Protein AF-A0A6B3E0G4-F1 (afdb_monomer_lite)

Foldseek 3Di:
DDDDDLVRLLVVLVVVVVVVDDLVVSCVVNVHDSVSSVVSPVPPDDPPPPPPPPCPPPPPPPPPPPPDPVVVVVLVVQCVVVVPPDSVVSVVVVVVVVVVVVVVVVVVVVVVVVVVVVVVD

Radius of gyration: 27.74 Å; chains: 1; bounding box: 49×31×80 Å

pLDDT: mean 80.04, std 15.03, range [44.59, 95.5]

Structure (mmCIF, N/CA/C/O backbone):
data_AF-A0A6B3E0G4-F1
#
_entry.id   AF-A0A6B3E0G4-F1
#
loop_
_atom_site.group_PDB
_atom_site.id
_atom_site.type_symbol
_atom_site.label_atom_id
_atom_site.label_alt_id
_atom_site.label_comp_id
_atom_site.label_asym_id
_atom_site.label_entity_id
_atom_site.label_seq_id
_atom_site.pdbx_PDB_ins_code
_atom_site.Cartn_x
_atom_site.Cartn_y
_atom_site.Cartn_z
_atom_site.occupancy
_atom_site.B_iso_or_equiv
_atom_site.auth_seq_id
_atom_site.auth_comp_id
_atom_site.auth_asym_id
_atom_site.auth_atom_id
_atom_site.pdbx_PDB_model_num
ATOM 1 N N . MET A 1 1 ? 15.839 -15.175 25.721 1.00 44.59 1 MET A N 1
ATOM 2 C CA . MET A 1 1 ? 14.643 -14.307 25.670 1.00 44.59 1 MET A CA 1
ATOM 3 C C . MET A 1 1 ? 15.110 -12.872 25.820 1.00 44.59 1 MET A C 1
ATOM 5 O O . MET A 1 1 ? 15.614 -12.523 26.880 1.00 44.59 1 MET A O 1
ATOM 9 N N . THR A 1 2 ? 15.065 -12.082 24.751 1.00 54.06 2 THR A N 1
ATOM 10 C CA . THR A 1 2 ? 15.502 -10.680 24.783 1.00 54.06 2 THR A CA 1
ATOM 11 C C . THR A 1 2 ? 14.497 -9.883 25.608 1.00 54.06 2 THR A C 1
ATOM 13 O O . THR A 1 2 ? 13.320 -9.842 25.261 1.00 54.06 2 THR A O 1
ATOM 16 N N . ALA A 1 3 ? 14.931 -9.305 26.728 1.00 73.75 3 ALA A N 1
ATOM 17 C CA . ALA A 1 3 ? 14.059 -8.495 27.569 1.00 73.75 3 ALA A CA 1
ATOM 18 C C . ALA A 1 3 ? 13.567 -7.276 26.772 1.00 73.75 3 ALA A C 1
ATOM 20 O O . ALA A 1 3 ? 14.371 -6.521 26.225 1.00 73.75 3 ALA A O 1
ATOM 21 N N . MET A 1 4 ? 12.247 -7.095 26.687 1.00 81.31 4 MET A N 1
ATOM 22 C CA . MET A 1 4 ? 11.653 -5.952 25.998 1.00 81.31 4 MET A CA 1
ATOM 23 C C . MET A 1 4 ? 12.097 -4.641 26.663 1.00 81.31 4 MET A C 1
ATOM 25 O O . MET A 1 4 ? 12.043 -4.508 27.889 1.00 81.31 4 MET A O 1
ATOM 29 N N . SER A 1 5 ? 12.515 -3.662 25.855 1.00 88.00 5 SER A N 1
ATOM 30 C CA . SER A 1 5 ? 12.878 -2.331 26.351 1.00 88.00 5 SER A CA 1
ATOM 31 C C . SER A 1 5 ? 11.709 -1.693 27.113 1.00 88.00 5 SER A C 1
ATOM 33 O O . SER A 1 5 ? 10.549 -1.820 26.716 1.00 88.00 5 SER A O 1
ATOM 35 N N . ARG A 1 6 ? 12.009 -0.958 28.193 1.00 85.44 6 ARG A N 1
ATOM 36 C CA . ARG A 1 6 ? 11.007 -0.221 28.990 1.00 85.44 6 ARG A CA 1
ATOM 37 C C . ARG A 1 6 ? 10.196 0.749 28.125 1.00 85.44 6 ARG A C 1
ATOM 39 O O . ARG A 1 6 ? 8.995 0.872 28.333 1.00 85.44 6 ARG A O 1
ATOM 46 N N . ALA A 1 7 ? 10.833 1.396 27.146 1.00 83.69 7 ALA A N 1
ATOM 47 C CA . ALA A 1 7 ? 10.160 2.307 26.219 1.00 83.69 7 ALA A CA 1
ATOM 48 C C . ALA A 1 7 ? 9.108 1.574 25.370 1.00 83.69 7 ALA A C 1
ATOM 50 O O . ALA A 1 7 ? 7.958 1.997 25.306 1.00 83.69 7 ALA A O 1
ATOM 51 N N . THR A 1 8 ? 9.475 0.423 24.802 1.00 88.12 8 THR A N 1
ATOM 52 C CA . THR A 1 8 ? 8.559 -0.430 24.034 1.00 88.12 8 THR A CA 1
ATOM 53 C C . THR A 1 8 ? 7.412 -0.945 24.902 1.00 88.12 8 THR A C 1
ATOM 55 O O . THR A 1 8 ? 6.262 -0.912 24.473 1.00 88.12 8 THR A O 1
ATOM 58 N N . ARG A 1 9 ? 7.691 -1.345 26.154 1.00 91.69 9 ARG A N 1
ATOM 59 C CA . ARG A 1 9 ? 6.647 -1.807 27.081 1.00 91.69 9 ARG A CA 1
ATOM 60 C C . ARG A 1 9 ? 5.581 -0.753 27.335 1.00 91.69 9 ARG A C 1
ATOM 62 O O . ARG A 1 9 ? 4.402 -1.076 27.303 1.00 91.69 9 ARG A O 1
ATOM 69 N N . ARG A 1 10 ? 5.986 0.497 27.550 1.00 89.69 10 ARG A N 1
ATOM 70 C CA . ARG A 1 10 ? 5.062 1.609 27.813 1.00 89.69 10 ARG A CA 1
ATOM 71 C C . ARG A 1 10 ? 4.124 1.883 26.646 1.00 89.69 10 ARG A C 1
ATOM 73 O O . ARG A 1 10 ? 2.933 2.047 26.873 1.00 89.69 10 ARG A O 1
ATOM 80 N N . ILE A 1 11 ? 4.648 1.872 25.418 1.00 88.88 11 ILE A N 1
ATOM 81 C CA . ILE A 1 11 ? 3.841 2.058 24.202 1.00 88.88 11 ILE A CA 1
ATOM 82 C C . ILE A 1 11 ? 2.765 0.970 24.113 1.00 88.88 11 ILE A C 1
ATOM 84 O O . ILE A 1 11 ? 1.596 1.267 23.887 1.00 88.88 11 ILE A O 1
ATOM 88 N N . ILE A 1 12 ? 3.145 -0.287 24.357 1.00 91.25 12 ILE A N 1
ATOM 89 C CA . ILE A 1 12 ? 2.206 -1.412 24.311 1.00 91.25 12 ILE A CA 1
ATOM 90 C C . ILE A 1 12 ? 1.173 -1.314 25.443 1.00 91.25 12 ILE A C 1
ATOM 92 O O . ILE A 1 12 ? -0.015 -1.495 25.196 1.00 91.25 12 ILE A O 1
ATOM 96 N N . VAL A 1 13 ? 1.594 -0.975 26.666 1.00 93.12 13 VAL A N 1
ATOM 97 C CA . VAL A 1 13 ? 0.691 -0.777 27.814 1.00 93.12 13 VAL A CA 1
ATOM 98 C C . VAL A 1 13 ? -0.343 0.322 27.533 1.00 93.12 13 VAL A C 1
ATOM 100 O O . VAL A 1 13 ? -1.527 0.110 27.798 1.00 93.12 13 VAL A O 1
ATOM 103 N N . ALA A 1 14 ? 0.072 1.461 26.968 1.00 89.69 14 ALA A N 1
ATOM 104 C CA . ALA A 1 14 ? -0.837 2.547 26.595 1.00 89.69 14 ALA A CA 1
ATOM 105 C C . ALA A 1 14 ? -1.864 2.084 25.549 1.00 89.69 14 ALA A C 1
ATOM 107 O O . ALA A 1 14 ? -3.066 2.218 25.765 1.00 89.69 14 ALA A O 1
ATOM 108 N N . HIS A 1 15 ? -1.404 1.424 24.482 1.00 90.81 15 HIS A N 1
ATOM 109 C CA . HIS A 1 15 ? -2.275 0.927 23.417 1.00 90.81 15 HIS A CA 1
ATOM 110 C C . HIS A 1 15 ? -3.292 -0.125 23.899 1.00 90.81 15 HIS A C 1
ATOM 112 O O . HIS A 1 15 ? -4.458 -0.103 23.511 1.00 90.81 15 HIS A O 1
ATOM 118 N N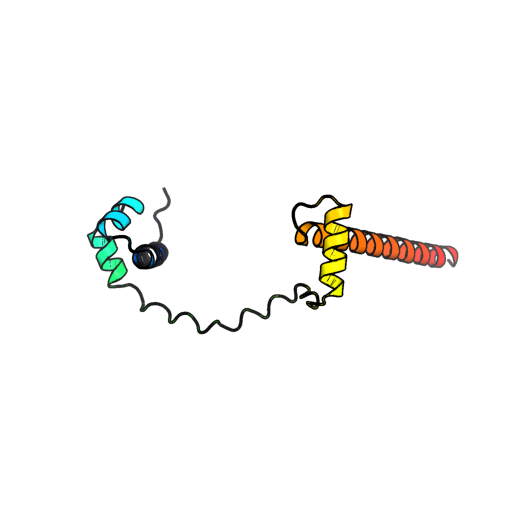 . LEU A 1 16 ? -2.886 -1.056 24.768 1.00 92.81 16 LEU A N 1
ATOM 119 C CA . LEU A 1 16 ? -3.810 -2.050 25.330 1.00 92.81 16 LEU A CA 1
ATOM 120 C C . LEU A 1 16 ? -4.837 -1.408 26.275 1.00 92.81 16 LEU A C 1
ATOM 122 O O . LEU A 1 16 ? -5.989 -1.840 26.317 1.00 92.81 16 LEU A O 1
ATOM 126 N N . THR A 1 17 ? -4.445 -0.344 26.978 1.00 91.81 17 THR A N 1
ATOM 127 C CA . THR A 1 17 ? -5.356 0.434 27.829 1.00 91.81 17 THR A CA 1
ATOM 128 C C . THR A 1 17 ? -6.398 1.180 26.992 1.00 91.81 17 THR A C 1
ATOM 130 O O . THR A 1 17 ? -7.578 1.146 27.329 1.00 91.81 17 THR A O 1
ATOM 133 N N . GLU A 1 18 ? -6.007 1.780 25.861 1.00 88.06 18 GLU A N 1
ATOM 134 C CA . GLU A 1 18 ? -6.937 2.407 24.900 1.00 88.06 18 GLU A CA 1
ATOM 135 C C . GLU A 1 18 ? -7.963 1.410 24.339 1.00 88.06 18 GLU A C 1
ATOM 137 O O . GLU A 1 18 ? -9.105 1.769 24.065 1.00 88.06 18 GLU A O 1
ATOM 142 N N . ARG A 1 19 ? -7.581 0.133 24.225 1.00 89.19 19 ARG A N 1
ATOM 143 C CA . ARG A 1 19 ? -8.467 -0.970 23.820 1.00 89.19 19 ARG A CA 1
ATOM 144 C C . ARG A 1 19 ? -9.388 -1.473 24.939 1.00 89.19 19 ARG A C 1
ATOM 146 O O . ARG A 1 19 ? -10.122 -2.435 24.723 1.00 89.19 19 ARG A O 1
ATOM 153 N N . GLY A 1 20 ? -9.352 -0.850 26.116 1.00 93.69 20 GLY A N 1
ATOM 154 C CA . GLY A 1 20 ? -10.210 -1.176 27.254 1.00 93.69 20 GLY A CA 1
ATOM 155 C C . GLY A 1 20 ? -9.731 -2.351 28.109 1.00 93.69 20 GLY A C 1
ATOM 156 O O . GLY A 1 20 ? -10.493 -2.814 28.955 1.00 93.69 20 GLY A O 1
ATOM 157 N N . MET A 1 21 ? -8.498 -2.840 27.925 1.00 94.69 21 MET A N 1
ATOM 158 C CA . MET A 1 21 ? -7.955 -3.891 28.793 1.00 94.69 21 MET A CA 1
ATOM 159 C C . MET A 1 21 ? -7.634 -3.357 30.190 1.00 94.69 21 MET A C 1
ATOM 161 O O . MET A 1 21 ? -7.118 -2.250 30.363 1.00 94.69 21 MET A O 1
ATOM 165 N N . SER A 1 22 ? -7.883 -4.183 31.204 1.00 94.69 22 SER A N 1
ATOM 166 C CA . SER A 1 22 ? -7.532 -3.867 32.584 1.00 94.69 22 SER A CA 1
ATOM 167 C C . SER A 1 22 ? -6.027 -4.063 32.848 1.00 94.69 22 SER A C 1
ATOM 169 O O . SER A 1 22 ? -5.376 -4.908 32.228 1.00 94.69 22 SER A O 1
ATOM 171 N N . PRO A 1 23 ? -5.441 -3.373 33.846 1.00 92.25 23 PRO A N 1
ATOM 172 C CA . PRO A 1 23 ? -4.028 -3.548 34.198 1.00 92.25 23 PRO A CA 1
ATOM 173 C C . PRO A 1 23 ? -3.628 -4.978 34.594 1.00 92.25 23 PRO A C 1
ATOM 175 O O . PRO A 1 23 ? -2.450 -5.321 34.526 1.00 92.25 23 PRO A O 1
ATOM 178 N N . ALA A 1 24 ? -4.580 -5.798 35.054 1.00 94.06 24 ALA A N 1
ATOM 179 C CA . ALA A 1 24 ? -4.330 -7.197 35.398 1.00 94.06 24 ALA A CA 1
ATOM 180 C C . ALA A 1 24 ? -4.196 -8.073 34.143 1.00 94.06 24 ALA A C 1
ATOM 182 O O . ALA A 1 24 ? -3.298 -8.908 34.077 1.00 94.06 24 ALA A O 1
ATOM 183 N N . GLU A 1 25 ? -5.037 -7.838 33.136 1.00 94.44 25 GLU A N 1
ATOM 184 C CA . GLU A 1 25 ? -4.968 -8.530 31.843 1.00 94.44 25 GLU A CA 1
ATOM 185 C C . GLU A 1 25 ? -3.698 -8.142 31.086 1.00 94.44 25 GLU A C 1
ATOM 187 O O . GLU A 1 25 ? -2.983 -9.010 30.600 1.00 94.44 25 GLU A O 1
ATOM 192 N N . ILE A 1 26 ? -3.345 -6.853 31.087 1.00 95.50 26 ILE A N 1
ATOM 193 C CA . ILE A 1 26 ? -2.105 -6.358 30.471 1.00 95.50 26 ILE A CA 1
ATOM 194 C C . ILE A 1 26 ? -0.868 -6.988 31.130 1.00 95.50 26 ILE A C 1
ATOM 196 O O . ILE A 1 26 ? 0.093 -7.347 30.452 1.00 95.50 26 ILE A O 1
ATOM 200 N N . ALA A 1 27 ? -0.877 -7.133 32.457 1.00 95.25 27 ALA A N 1
ATOM 201 C CA . ALA A 1 27 ? 0.207 -7.778 33.194 1.00 95.25 27 ALA A CA 1
ATOM 202 C C . ALA A 1 27 ? 0.373 -9.253 32.794 1.00 95.25 27 ALA A C 1
ATOM 204 O O . ALA A 1 27 ? 1.500 -9.699 32.568 1.00 95.25 27 ALA A O 1
ATOM 205 N N . ALA A 1 28 ? -0.742 -9.981 32.671 1.00 94.44 28 ALA A N 1
ATOM 206 C CA . ALA A 1 28 ? -0.748 -11.371 32.228 1.00 94.44 28 ALA A CA 1
ATOM 207 C C . ALA A 1 28 ? -0.246 -11.512 30.781 1.00 94.44 28 ALA A C 1
ATOM 209 O O . ALA A 1 28 ? 0.621 -12.342 30.524 1.00 94.44 28 ALA A O 1
ATOM 210 N N . GLU A 1 29 ? -0.719 -10.654 29.875 1.00 92.88 29 GLU A N 1
ATOM 211 C CA . GLU A 1 29 ? -0.336 -10.641 28.457 1.00 92.88 29 GLU A CA 1
ATOM 212 C C . GLU A 1 29 ? 1.164 -10.371 28.263 1.00 92.88 29 GLU A C 1
ATOM 214 O O . GLU A 1 29 ? 1.841 -11.031 27.479 1.00 92.88 29 GLU A O 1
ATOM 219 N N . LEU A 1 30 ? 1.712 -9.405 29.004 1.00 93.00 30 LEU A N 1
ATOM 220 C CA . LEU A 1 30 ? 3.108 -8.985 28.859 1.00 93.00 30 LEU A CA 1
ATOM 221 C C . LEU A 1 30 ? 4.083 -9.767 29.750 1.00 93.00 30 LEU A C 1
ATOM 223 O O . LEU A 1 30 ? 5.290 -9.525 29.684 1.00 93.00 30 LEU A O 1
ATOM 227 N N . GLY A 1 31 ? 3.585 -10.665 30.604 1.00 94.00 31 GLY A N 1
ATOM 228 C CA . GLY A 1 31 ? 4.402 -11.410 31.563 1.00 94.00 31 GLY A CA 1
ATOM 229 C C . GLY A 1 31 ? 5.118 -10.513 32.582 1.00 94.00 31 GLY A C 1
ATOM 230 O O . GLY A 1 31 ? 6.246 -10.805 32.981 1.00 94.00 31 GLY A O 1
ATOM 231 N N . VAL A 1 32 ? 4.498 -9.398 32.985 1.00 93.19 32 VAL A N 1
ATOM 232 C CA . VAL A 1 32 ? 5.058 -8.441 33.958 1.00 93.19 32 VAL A CA 1
ATOM 233 C C . VAL A 1 32 ? 4.151 -8.277 35.171 1.00 93.19 32 VAL A C 1
ATOM 235 O O . VAL A 1 32 ? 2.990 -8.666 35.166 1.00 93.19 32 VAL A O 1
ATOM 238 N N . SER A 1 33 ? 4.668 -7.674 36.243 1.00 94.56 33 SER A N 1
ATOM 239 C CA . SER A 1 33 ? 3.851 -7.409 37.430 1.00 94.56 33 SER A CA 1
ATOM 240 C C . SER A 1 33 ? 2.838 -6.282 37.190 1.00 94.56 33 SER A C 1
ATOM 242 O O . SER A 1 33 ? 3.110 -5.319 36.467 1.00 94.56 33 SER A O 1
ATOM 244 N N . ARG A 1 34 ? 1.697 -6.336 37.885 1.00 93.81 34 ARG A N 1
ATOM 245 C CA . ARG A 1 34 ? 0.697 -5.253 37.884 1.00 93.81 34 ARG A CA 1
ATOM 246 C C . ARG A 1 34 ? 1.283 -3.908 38.335 1.00 93.81 34 ARG A C 1
ATOM 248 O O . ARG A 1 34 ? 0.871 -2.864 37.837 1.00 93.81 34 ARG A O 1
ATOM 255 N N . ASP A 1 35 ? 2.254 -3.925 39.249 1.00 93.50 35 ASP A N 1
ATOM 256 C CA . ASP A 1 35 ? 2.946 -2.711 39.699 1.00 93.50 35 ASP A CA 1
ATOM 257 C C . ASP A 1 35 ? 3.784 -2.089 38.572 1.00 93.50 35 ASP A C 1
ATOM 259 O O . ASP A 1 35 ? 3.796 -0.873 38.396 1.00 93.50 35 ASP A O 1
ATOM 263 N N . THR A 1 36 ? 4.411 -2.923 37.735 1.00 92.56 36 THR A N 1
ATOM 264 C CA . THR A 1 36 ? 5.126 -2.472 36.533 1.00 92.56 36 THR A CA 1
ATOM 265 C C . THR A 1 36 ? 4.182 -1.785 35.553 1.00 92.56 36 THR A C 1
ATOM 267 O O . THR A 1 36 ? 4.504 -0.698 35.086 1.00 92.56 36 THR A O 1
ATOM 270 N N . VAL A 1 37 ? 3.002 -2.362 35.302 1.00 93.38 37 VAL A N 1
ATOM 271 C CA . VAL A 1 37 ? 1.974 -1.744 34.446 1.00 93.38 37 VAL A CA 1
ATOM 272 C C . VAL A 1 37 ? 1.525 -0.398 35.022 1.00 93.38 37 VAL A C 1
ATOM 274 O O . VAL A 1 37 ? 1.472 0.591 34.300 1.00 93.38 37 VAL A O 1
ATOM 277 N N . ARG A 1 38 ? 1.276 -0.317 36.337 1.00 92.00 38 ARG A N 1
ATOM 278 C CA . ARG A 1 38 ? 0.873 0.935 37.001 1.00 92.00 38 ARG A CA 1
ATOM 279 C C . ARG A 1 38 ? 1.938 2.028 36.881 1.00 92.00 38 ARG A C 1
ATOM 281 O O . ARG A 1 38 ? 1.598 3.173 36.584 1.00 92.00 38 ARG A O 1
ATOM 288 N N . ARG A 1 39 ? 3.212 1.686 3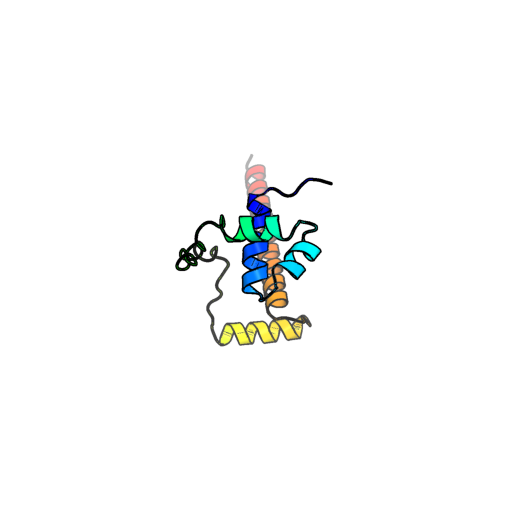7.099 1.00 90.44 39 ARG A N 1
ATOM 289 C CA . ARG A 1 39 ? 4.336 2.617 36.907 1.00 90.44 39 ARG A CA 1
ATOM 290 C C . ARG A 1 39 ? 4.467 3.041 35.452 1.00 90.44 39 ARG A C 1
ATOM 292 O O . ARG A 1 39 ? 4.672 4.215 35.194 1.00 90.44 39 ARG A O 1
ATOM 299 N N . ASP A 1 40 ? 4.315 2.118 34.508 1.00 90.94 40 ASP A N 1
ATOM 300 C CA . ASP A 1 40 ? 4.413 2.423 33.080 1.00 90.94 40 ASP A CA 1
ATOM 301 C C . ASP A 1 40 ? 3.248 3.291 32.575 1.00 90.94 40 ASP A C 1
ATOM 303 O O . ASP A 1 40 ? 3.471 4.089 31.673 1.00 90.94 40 ASP A O 1
ATOM 307 N N . LEU A 1 41 ? 2.062 3.210 33.192 1.00 88.81 41 LEU A N 1
ATOM 308 C CA . LEU A 1 41 ? 0.939 4.130 32.954 1.00 88.81 41 LEU A CA 1
ATOM 309 C C . LEU A 1 41 ? 1.144 5.511 33.590 1.00 88.81 41 LEU A C 1
ATOM 311 O O . LEU A 1 41 ? 0.737 6.514 33.019 1.00 88.81 41 LEU A O 1
ATOM 315 N N . THR A 1 42 ? 1.757 5.567 34.775 1.00 85.81 42 THR A N 1
ATOM 316 C CA . THR A 1 42 ? 2.003 6.831 35.499 1.00 85.81 42 THR A CA 1
ATOM 317 C C . THR A 1 42 ? 3.163 7.611 34.883 1.00 85.81 42 THR A C 1
ATOM 319 O O . THR A 1 42 ? 3.097 8.826 34.743 1.00 85.81 42 THR A O 1
ATOM 322 N N . ASP A 1 43 ? 4.216 6.897 34.488 1.00 78.75 43 ASP A N 1
ATOM 323 C CA . ASP A 1 43 ? 5.390 7.437 33.805 1.00 78.75 43 ASP A CA 1
ATOM 324 C C . ASP A 1 43 ? 5.217 7.449 32.277 1.00 78.75 43 ASP A C 1
ATOM 326 O O . ASP A 1 43 ? 6.202 7.646 31.545 1.00 78.75 43 ASP A O 1
ATOM 330 N N . ALA A 1 44 ? 4.019 7.131 31.775 1.00 63.88 44 ALA A N 1
ATOM 331 C CA . ALA A 1 44 ? 3.741 7.282 30.363 1.00 63.88 44 ALA A CA 1
ATOM 332 C C . ALA A 1 44 ? 3.965 8.765 30.039 1.00 63.88 44 ALA A C 1
ATOM 334 O O . ALA A 1 44 ? 3.388 9.622 30.715 1.00 63.88 44 ALA A O 1
ATOM 335 N N . PRO A 1 45 ? 4.821 9.104 29.055 1.00 59.09 45 PRO A N 1
ATOM 336 C CA . PRO A 1 45 ? 4.805 10.462 28.534 1.00 59.09 45 PRO A CA 1
ATOM 337 C C . PRO A 1 45 ? 3.348 10.794 28.168 1.00 59.09 45 PRO A C 1
ATOM 339 O O . PRO A 1 45 ? 2.625 9.871 27.767 1.00 59.09 45 PRO A O 1
ATOM 342 N N . PRO A 1 46 ? 2.897 12.055 28.349 1.00 55.47 46 PRO A N 1
ATOM 343 C CA . PRO A 1 46 ? 1.540 12.446 27.978 1.00 55.47 46 PRO A CA 1
ATOM 344 C C . PRO A 1 46 ? 1.248 11.873 26.594 1.00 55.47 46 PRO A C 1
ATOM 346 O O . PRO A 1 46 ? 2.181 11.876 25.777 1.00 55.47 46 PRO A O 1
ATOM 349 N N . PRO A 1 47 ? 0.033 11.327 26.356 1.00 53.56 47 PRO A N 1
ATOM 350 C CA . PRO A 1 47 ? -0.310 10.777 25.054 1.00 53.56 47 PRO A CA 1
ATOM 351 C C . PRO A 1 47 ? 0.164 11.808 24.054 1.00 53.56 47 PRO A C 1
ATOM 353 O O . PRO A 1 47 ? -0.198 12.983 24.185 1.00 53.56 47 PRO A O 1
ATOM 356 N N . ALA A 1 48 ? 1.096 11.404 23.182 1.00 50.06 48 ALA A N 1
ATOM 357 C CA . ALA A 1 48 ? 1.539 12.282 22.123 1.00 50.06 48 ALA A CA 1
ATOM 358 C C . ALA A 1 48 ? 0.234 12.758 21.509 1.00 50.06 48 ALA A C 1
ATOM 360 O O . ALA A 1 48 ? -0.558 11.911 21.083 1.00 50.06 48 ALA A O 1
ATOM 361 N N . VAL A 1 49 ? -0.041 14.068 21.625 1.00 47.06 49 VAL A N 1
ATOM 362 C CA . VAL A 1 49 ? -1.187 14.705 20.973 1.00 47.06 49 VAL A CA 1
ATOM 363 C C . VAL A 1 49 ? -1.224 14.028 19.620 1.00 47.06 49 VAL A C 1
ATOM 365 O O . VAL A 1 49 ? -0.143 14.019 19.014 1.00 47.06 49 VAL A O 1
ATOM 368 N N . PRO A 1 50 ? -2.318 13.331 19.232 1.00 49.84 50 PRO A N 1
ATOM 369 C CA . PRO A 1 50 ? -2.345 12.634 17.956 1.00 49.84 50 PRO A CA 1
ATOM 370 C C . PRO A 1 50 ? -1.822 13.666 16.994 1.00 49.84 50 PRO A C 1
ATOM 372 O O . PRO A 1 50 ? -2.417 14.746 16.948 1.00 49.84 50 PRO A O 1
ATOM 375 N N . ALA A 1 51 ? -0.617 13.425 16.456 1.00 48.28 51 ALA A N 1
ATOM 376 C CA . ALA A 1 51 ? 0.086 14.451 15.713 1.00 48.28 51 ALA A CA 1
ATOM 377 C C . ALA A 1 51 ? -0.960 14.898 14.716 1.00 48.28 51 ALA A C 1
ATOM 379 O O . ALA A 1 51 ? -1.478 14.038 13.999 1.00 48.28 51 ALA A O 1
ATOM 380 N N . GLU A 1 52 ? -1.411 16.150 14.836 1.00 48.19 52 GLU A N 1
ATOM 381 C CA . GLU A 1 52 ? -2.369 16.736 13.914 1.00 48.19 52 GLU A CA 1
ATOM 382 C C . GLU A 1 52 ? -1.806 16.356 12.562 1.00 48.19 52 GLU A C 1
ATOM 384 O O . GLU A 1 52 ? -0.657 16.744 12.348 1.00 48.19 52 GLU A O 1
ATOM 389 N N . PRO A 1 53 ? -2.466 15.430 11.827 1.00 52.47 53 PRO A N 1
ATOM 390 C CA . PRO A 1 53 ? -1.799 14.443 10.989 1.00 52.47 53 PRO A CA 1
ATOM 391 C C . PRO A 1 53 ? -0.703 15.167 10.260 1.00 52.47 53 PRO A C 1
ATOM 393 O O . PRO A 1 53 ? -1.022 15.995 9.407 1.00 52.47 53 PRO A O 1
ATOM 396 N N . GLU A 1 54 ? 0.545 14.960 10.712 1.00 52.53 54 GLU A N 1
ATOM 397 C CA . GLU A 1 54 ? 1.696 15.608 10.099 1.00 52.53 54 GLU A CA 1
ATOM 398 C C . GLU A 1 54 ? 1.483 15.305 8.627 1.00 52.53 54 GLU A C 1
ATOM 400 O O . GLU A 1 54 ? 1.325 14.111 8.335 1.00 52.53 54 GLU A O 1
ATOM 405 N N . PRO A 1 55 ? 1.242 16.330 7.778 1.00 53.56 55 PRO A N 1
ATOM 406 C CA . PRO A 1 55 ? 0.585 16.147 6.495 1.00 53.56 55 PRO A CA 1
ATOM 407 C C . PRO A 1 55 ? 1.279 14.977 5.851 1.00 53.56 55 PRO A C 1
ATOM 409 O O . PRO A 1 55 ? 2.491 15.067 5.640 1.00 53.56 55 PRO A O 1
ATOM 412 N N . ALA A 1 56 ? 0.537 13.861 5.726 1.00 55.94 56 ALA A N 1
ATOM 413 C CA . ALA A 1 56 ? 1.122 12.559 5.440 1.00 55.94 56 ALA A CA 1
ATOM 414 C C . ALA A 1 56 ? 2.178 12.794 4.369 1.00 55.94 56 ALA A C 1
ATOM 416 O O . ALA A 1 56 ? 1.811 13.469 3.397 1.00 55.94 56 ALA A O 1
ATOM 417 N N . PRO A 1 57 ? 3.449 12.367 4.563 1.00 53.88 57 PRO A N 1
ATOM 418 C CA . PRO A 1 57 ? 4.529 12.676 3.627 1.00 53.88 57 PRO A CA 1
ATOM 419 C C . PRO A 1 57 ? 3.940 12.487 2.242 1.00 53.88 57 PRO A C 1
ATOM 421 O O . PRO A 1 57 ? 3.409 11.390 2.027 1.00 53.88 57 PRO A O 1
ATOM 424 N N . PRO A 1 58 ? 3.850 13.569 1.431 1.00 56.50 58 PRO A N 1
ATOM 425 C CA . PRO A 1 58 ? 2.828 13.738 0.400 1.00 56.50 58 PRO A CA 1
ATOM 426 C C . PRO A 1 58 ? 2.708 12.413 -0.288 1.00 56.50 58 PRO A C 1
ATOM 428 O O . PRO A 1 58 ? 3.739 12.015 -0.840 1.00 56.50 58 PRO A O 1
ATOM 431 N N . VAL A 1 59 ? 1.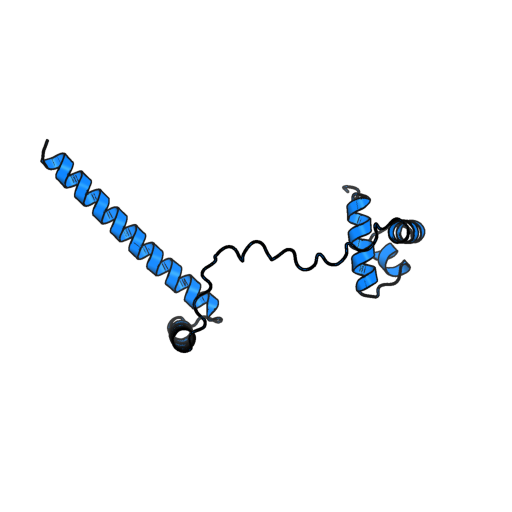556 11.730 -0.081 1.00 55.56 59 VAL A N 1
ATOM 432 C CA . VAL A 1 59 ? 1.303 10.320 -0.438 1.00 55.56 59 VAL A CA 1
ATOM 433 C C . VAL A 1 59 ? 2.269 10.014 -1.537 1.00 55.56 59 VAL A C 1
ATOM 435 O O . VAL A 1 59 ? 2.078 10.619 -2.597 1.00 55.56 59 VAL A O 1
ATOM 438 N N . ALA A 1 60 ? 3.374 9.301 -1.224 1.00 50.41 60 ALA A N 1
ATOM 439 C CA . ALA A 1 60 ? 4.499 9.193 -2.154 1.00 50.41 60 ALA A CA 1
ATOM 440 C C . ALA A 1 60 ? 3.861 9.024 -3.509 1.00 50.41 60 ALA A C 1
ATOM 442 O O . ALA A 1 60 ? 3.011 8.138 -3.592 1.00 50.41 60 ALA A O 1
ATOM 443 N N . ALA A 1 61 ? 4.118 9.941 -4.449 1.00 52.94 61 ALA A N 1
ATOM 444 C CA . ALA A 1 61 ? 3.257 10.178 -5.608 1.00 52.94 61 ALA A CA 1
ATOM 445 C C . ALA A 1 61 ? 3.173 8.970 -6.568 1.00 52.94 61 ALA A C 1
ATOM 447 O O . ALA A 1 61 ? 3.159 9.117 -7.778 1.00 52.94 61 ALA A O 1
ATOM 448 N N . GLY A 1 62 ? 3.211 7.731 -6.078 1.00 48.56 62 GLY A N 1
ATOM 449 C CA . GLY A 1 62 ? 2.105 6.794 -6.186 1.00 48.56 62 GLY A CA 1
ATOM 450 C C . GLY A 1 62 ? 0.945 7.414 -6.917 1.00 48.56 62 GLY A C 1
ATOM 451 O O . GLY A 1 62 ? 0.140 8.119 -6.324 1.00 48.56 62 GLY A O 1
ATOM 452 N N . LEU A 1 63 ? 0.993 7.180 -8.225 1.00 51.59 63 LEU A N 1
ATOM 453 C CA . LEU A 1 63 ? -0.027 7.395 -9.231 1.00 51.59 63 LEU A CA 1
ATOM 454 C C . LEU A 1 63 ? -1.416 7.395 -8.590 1.00 51.59 63 LEU A C 1
ATOM 456 O O . LEU A 1 63 ? -2.094 6.369 -8.566 1.00 51.59 63 LEU A O 1
ATOM 460 N N . LEU A 1 64 ? -1.831 8.549 -8.067 1.00 55.94 64 LEU A N 1
ATOM 461 C CA . LEU A 1 64 ? -3.222 8.818 -7.774 1.00 55.94 64 LEU A CA 1
ATOM 462 C C . LEU A 1 64 ? -3.831 8.948 -9.153 1.00 55.94 64 LEU A C 1
ATOM 464 O O . LEU A 1 64 ? -3.791 10.001 -9.789 1.00 55.94 64 LEU A O 1
ATOM 468 N N . LEU A 1 65 ? -4.241 7.798 -9.674 1.00 59.25 65 LEU A N 1
ATOM 469 C CA . LEU A 1 65 ? -4.970 7.737 -10.910 1.00 59.25 65 LEU A CA 1
ATOM 470 C C . LEU A 1 65 ? -6.175 8.672 -10.743 1.00 59.25 65 LEU A C 1
ATOM 472 O O . LEU A 1 65 ? -6.867 8.573 -9.726 1.00 59.25 65 LEU A O 1
ATOM 476 N N . PRO A 1 66 ? -6.392 9.615 -11.676 1.00 62.69 66 PRO A N 1
ATOM 477 C CA . PRO A 1 66 ? -7.513 10.531 -11.574 1.00 62.69 66 PRO A CA 1
ATOM 478 C C . PRO A 1 66 ? -8.783 9.701 -11.432 1.00 62.69 66 PRO A C 1
ATOM 480 O O . PRO A 1 66 ? -9.013 8.792 -12.232 1.00 62.69 66 PRO A O 1
ATOM 483 N N . ASP A 1 67 ? -9.568 9.994 -10.396 1.00 63.97 67 ASP A N 1
ATOM 484 C CA . ASP A 1 67 ? -10.791 9.270 -10.053 1.00 63.97 67 ASP A CA 1
ATOM 485 C C . ASP A 1 67 ? -11.900 9.628 -11.057 1.00 63.97 67 ASP A C 1
ATOM 487 O O . ASP A 1 67 ? -12.860 10.347 -10.784 1.00 63.97 67 ASP A O 1
ATOM 491 N N . GLY A 1 68 ? -11.680 9.213 -12.301 1.00 76.00 68 GLY A N 1
ATOM 492 C CA . GLY A 1 68 ? -12.553 9.431 -13.434 1.00 76.00 68 GLY A CA 1
ATOM 493 C C . GLY A 1 68 ? -13.485 8.243 -13.607 1.00 76.00 68 GLY A C 1
ATOM 494 O O . GLY A 1 68 ? -13.069 7.089 -13.521 1.00 76.00 68 GLY A O 1
ATOM 495 N N . VAL A 1 69 ? -14.745 8.526 -13.931 1.00 76.19 69 VAL A N 1
ATOM 496 C CA . VAL A 1 69 ? -15.761 7.507 -14.247 1.00 76.19 69 VAL A CA 1
ATOM 497 C C . VAL A 1 69 ? -15.262 6.531 -15.325 1.00 76.19 69 VAL A C 1
ATOM 499 O O . VAL A 1 69 ? -15.476 5.328 -15.209 1.00 76.19 69 VAL A O 1
ATOM 502 N N . ASN A 1 70 ? -14.518 7.034 -16.316 1.00 80.62 70 ASN A N 1
ATOM 503 C CA . ASN A 1 70 ? -13.937 6.221 -17.388 1.00 80.62 70 ASN A CA 1
ATOM 504 C C . ASN A 1 70 ? -12.882 5.238 -16.876 1.00 80.62 70 ASN A C 1
ATOM 506 O O . ASN A 1 70 ? -12.870 4.088 -17.290 1.00 80.62 70 ASN A O 1
ATOM 510 N N . LEU A 1 71 ? -12.038 5.661 -15.933 1.00 79.31 71 LEU A N 1
ATOM 511 C CA . LEU A 1 71 ? -11.010 4.786 -15.386 1.00 79.31 71 LEU A CA 1
ATOM 512 C C . LEU A 1 71 ? -11.628 3.614 -14.623 1.00 79.31 71 LEU A C 1
ATOM 514 O O . LEU A 1 71 ? -11.155 2.490 -14.748 1.00 79.31 71 LEU A O 1
ATOM 518 N N . ARG A 1 72 ? -12.677 3.866 -13.834 1.00 79.69 72 ARG A N 1
ATOM 519 C CA . ARG A 1 72 ? -13.388 2.789 -13.133 1.00 79.69 72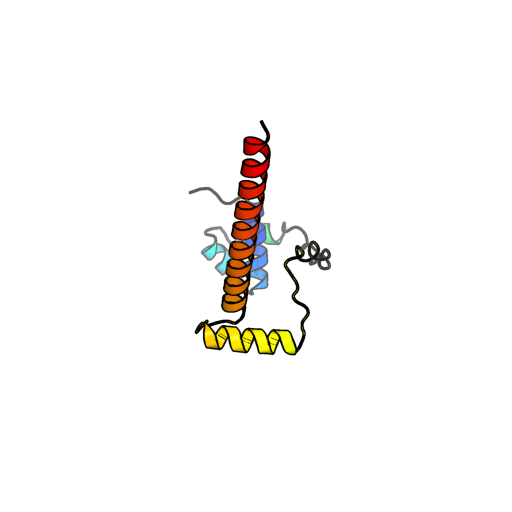 ARG A CA 1
ATOM 520 C C . ARG A 1 72 ? -13.995 1.796 -14.119 1.00 79.69 72 ARG A C 1
ATOM 522 O O . ARG A 1 72 ? -13.775 0.602 -13.963 1.00 79.69 72 ARG A O 1
ATOM 529 N N . ALA A 1 73 ? -14.648 2.289 -15.172 1.00 83.00 73 ALA A N 1
ATOM 530 C CA . ALA A 1 73 ? -15.184 1.432 -16.227 1.00 83.00 73 ALA A CA 1
ATOM 531 C C . ALA A 1 73 ? -14.086 0.599 -16.918 1.00 83.00 73 ALA A C 1
ATOM 533 O O . ALA A 1 73 ? -14.251 -0.604 -17.113 1.00 83.00 73 ALA A O 1
ATOM 534 N N . ASP A 1 74 ? -12.943 1.210 -17.231 1.00 81.12 74 ASP A N 1
ATOM 535 C CA . ASP A 1 74 ? -11.809 0.511 -17.839 1.00 81.12 74 ASP A CA 1
ATOM 536 C C . ASP A 1 74 ? -11.226 -0.557 -16.896 1.00 81.12 74 ASP A C 1
ATOM 538 O O . ASP A 1 74 ? -10.886 -1.661 -17.330 1.00 81.12 74 ASP A O 1
ATOM 542 N N . LEU A 1 75 ? -11.138 -0.265 -15.594 1.00 81.56 75 LEU A N 1
ATOM 543 C CA . LEU A 1 75 ? -10.685 -1.221 -14.584 1.00 81.56 75 LEU A CA 1
ATOM 544 C C . LEU A 1 75 ? -11.663 -2.381 -14.405 1.00 81.56 75 LEU A C 1
ATOM 546 O O . LEU A 1 75 ? -11.209 -3.515 -14.272 1.00 81.56 75 LEU A O 1
ATOM 550 N N . ASP A 1 76 ? -12.970 -2.143 -14.462 1.00 84.38 76 ASP A N 1
ATOM 551 C CA . ASP A 1 76 ? -13.976 -3.208 -14.407 1.00 84.38 76 ASP A CA 1
ATOM 552 C C . ASP A 1 76 ? -13.845 -4.151 -15.611 1.00 84.38 76 ASP A C 1
ATOM 554 O O . ASP A 1 76 ? -13.810 -5.375 -15.451 1.00 84.38 76 ASP A O 1
ATOM 558 N N . VAL A 1 77 ? -13.674 -3.593 -16.817 1.00 88.25 77 VAL A N 1
ATOM 559 C CA . VAL A 1 77 ? -13.433 -4.372 -18.043 1.00 88.25 77 VAL A CA 1
ATOM 560 C C . VAL A 1 77 ? -12.157 -5.205 -17.922 1.00 88.25 77 VAL A C 1
ATOM 562 O O . VAL A 1 77 ? -12.158 -6.393 -18.255 1.00 88.25 77 VAL A O 1
ATOM 565 N N . LEU A 1 78 ? -11.069 -4.618 -17.419 1.00 80.56 78 LEU A N 1
ATOM 566 C CA . LEU A 1 78 ? -9.808 -5.333 -17.216 1.00 80.56 78 LEU A CA 1
ATOM 567 C C . LEU A 1 78 ? -9.941 -6.428 -16.152 1.00 80.56 78 LEU A C 1
ATOM 569 O O . LEU A 1 78 ? -9.460 -7.541 -16.354 1.00 80.56 78 LEU A O 1
ATOM 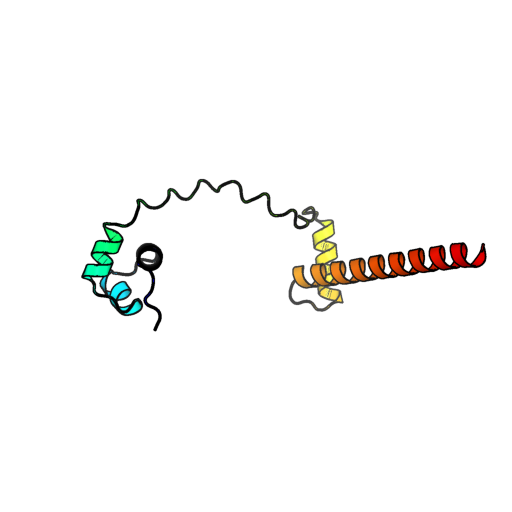573 N N . THR A 1 79 ? -10.628 -6.150 -15.049 1.00 84.88 79 THR A N 1
ATOM 574 C CA . THR A 1 79 ? -10.868 -7.120 -13.972 1.00 84.88 79 THR A CA 1
ATOM 575 C C . THR A 1 79 ? -11.631 -8.330 -14.501 1.00 84.88 79 THR A C 1
ATOM 577 O O . THR A 1 79 ? -11.212 -9.468 -14.280 1.00 84.88 79 THR A O 1
ATOM 580 N N . ALA A 1 80 ? -12.681 -8.093 -15.294 1.00 81.75 80 ALA A N 1
ATOM 581 C CA . ALA A 1 80 ? -13.454 -9.146 -15.943 1.00 81.75 80 ALA A CA 1
ATOM 582 C C . ALA A 1 80 ? -12.620 -9.948 -16.958 1.00 81.75 80 ALA A C 1
ATOM 584 O O . ALA A 1 80 ? -12.639 -11.181 -16.942 1.00 81.75 80 ALA A O 1
ATOM 585 N N . ALA A 1 81 ? -11.852 -9.270 -17.817 1.00 81.81 81 ALA A N 1
ATOM 586 C CA . ALA A 1 81 ? -11.039 -9.914 -18.849 1.00 81.81 81 ALA A CA 1
ATOM 587 C C . ALA A 1 81 ? -9.926 -10.798 -18.264 1.00 81.81 81 ALA A C 1
ATOM 589 O O . ALA A 1 81 ? -9.662 -11.887 -18.778 1.00 81.81 81 ALA A O 1
ATOM 590 N N . TYR A 1 82 ? -9.296 -10.351 -17.176 1.00 78.62 82 TYR A N 1
ATOM 591 C CA . TYR A 1 82 ? -8.204 -11.068 -16.514 1.00 78.62 82 TYR A CA 1
ATOM 592 C C . TYR A 1 82 ? -8.662 -11.986 -15.379 1.00 78.62 82 TYR A C 1
ATOM 594 O O . TYR A 1 82 ? -7.822 -12.649 -14.773 1.00 78.62 82 TYR A O 1
ATOM 602 N N . ARG A 1 83 ? -9.974 -12.058 -15.108 1.00 86.12 83 ARG A N 1
ATOM 603 C CA . ARG A 1 83 ? -10.558 -12.805 -13.980 1.00 86.12 83 ARG A CA 1
ATOM 604 C C . ARG A 1 83 ? -9.874 -12.473 -12.650 1.00 86.12 83 ARG A C 1
ATOM 606 O O . ARG A 1 83 ? -9.627 -13.361 -11.836 1.00 86.12 83 ARG A O 1
ATOM 613 N N . ALA A 1 84 ? -9.521 -11.206 -12.463 1.00 82.69 84 ALA A N 1
ATOM 614 C CA . ALA A 1 84 ? -8.917 -10.747 -11.224 1.00 82.69 84 ALA A CA 1
ATOM 615 C C . ALA A 1 84 ? -9.993 -10.649 -10.134 1.00 82.69 84 ALA A C 1
ATOM 617 O O . ALA A 1 84 ? -11.128 -10.267 -10.409 1.00 82.69 84 ALA A O 1
ATOM 618 N N . GLU A 1 85 ? -9.637 -10.980 -8.893 1.00 83.44 85 GLU A N 1
ATOM 619 C CA . GLU A 1 85 ? -10.551 -10.849 -7.749 1.00 83.44 85 GLU A CA 1
ATOM 620 C C . GLU A 1 85 ? -10.767 -9.382 -7.362 1.00 83.44 85 GLU A C 1
ATOM 622 O O . GLU A 1 85 ? -11.793 -9.028 -6.781 1.00 83.44 85 GLU A O 1
ATOM 627 N N . ARG A 1 86 ? -9.792 -8.526 -7.688 1.00 81.12 86 ARG A N 1
ATOM 628 C CA . ARG A 1 86 ? -9.780 -7.113 -7.331 1.00 81.12 86 ARG A CA 1
ATOM 629 C C . ARG A 1 86 ? -9.310 -6.228 -8.491 1.00 81.12 86 ARG A C 1
ATOM 631 O O . ARG A 1 86 ? -8.368 -6.601 -9.200 1.00 81.12 86 ARG A O 1
ATOM 638 N N . PRO A 1 87 ? -9.884 -5.023 -8.652 1.00 77.25 87 PRO A N 1
ATOM 639 C CA . PRO A 1 87 ? -9.484 -4.088 -9.701 1.00 77.25 87 PRO A CA 1
ATOM 640 C C . PRO A 1 87 ? -8.046 -3.587 -9.551 1.00 77.25 87 PRO A C 1
ATOM 642 O O . PRO A 1 87 ? -7.375 -3.318 -10.551 1.00 77.25 87 PRO A O 1
ATOM 645 N N . GLU A 1 88 ? -7.516 -3.527 -8.326 1.00 80.06 88 GLU A N 1
ATOM 646 C CA . GLU A 1 88 ? -6.124 -3.136 -8.092 1.00 80.06 88 GLU A CA 1
ATOM 647 C C . GLU A 1 88 ? -5.120 -4.143 -8.675 1.00 80.06 88 GLU A C 1
ATOM 649 O O . GLU A 1 88 ? -4.030 -3.755 -9.110 1.00 80.06 88 GLU A O 1
ATOM 654 N N . ASP A 1 89 ? -5.483 -5.426 -8.732 1.00 78.81 89 ASP A N 1
ATOM 655 C CA . ASP A 1 89 ? -4.622 -6.475 -9.279 1.00 78.81 89 ASP A CA 1
ATOM 656 C C . ASP A 1 89 ? -4.578 -6.408 -10.808 1.00 78.81 89 ASP A C 1
ATOM 658 O O . ASP A 1 89 ? -3.498 -6.489 -11.405 1.00 78.81 89 ASP A O 1
ATOM 662 N N . ALA A 1 90 ? -5.726 -6.150 -11.443 1.00 78.00 90 ALA A N 1
ATOM 663 C CA . ALA A 1 90 ? -5.808 -5.889 -12.878 1.00 78.00 90 ALA A CA 1
ATOM 664 C C . ALA A 1 90 ? -5.007 -4.632 -13.266 1.00 78.00 90 ALA A C 1
ATOM 666 O O . ALA A 1 90 ? -4.236 -4.658 -14.232 1.00 78.00 90 ALA A O 1
ATOM 667 N N . ALA A 1 91 ? -5.107 -3.560 -12.470 1.00 78.88 91 ALA A N 1
ATOM 668 C CA . ALA A 1 91 ? -4.334 -2.335 -12.663 1.00 78.88 91 ALA A CA 1
ATOM 669 C C . ALA A 1 91 ? -2.821 -2.584 -12.548 1.00 78.88 91 ALA A C 1
ATOM 671 O O . ALA A 1 91 ? -2.059 -2.206 -13.444 1.00 78.88 91 ALA A O 1
ATOM 672 N N . ARG A 1 92 ? -2.367 -3.264 -11.482 1.00 83.06 92 ARG A N 1
ATOM 673 C CA . ARG A 1 92 ? -0.947 -3.627 -11.314 1.00 83.06 92 ARG A CA 1
ATOM 674 C C . ARG A 1 92 ? -0.439 -4.436 -12.492 1.00 83.06 92 ARG A C 1
ATOM 676 O O . ARG A 1 92 ? 0.633 -4.136 -13.022 1.00 83.06 92 ARG A O 1
ATOM 683 N N . PHE A 1 93 ? -1.192 -5.451 -12.904 1.00 80.38 93 PHE A N 1
ATOM 684 C CA . PHE A 1 93 ? -0.808 -6.301 -14.020 1.00 80.38 93 PHE A CA 1
ATOM 685 C C . PHE A 1 93 ? -0.668 -5.497 -15.320 1.00 80.38 93 PHE A C 1
ATOM 687 O O . PHE A 1 93 ? 0.361 -5.594 -15.997 1.00 80.38 93 PHE A O 1
ATOM 694 N N . ALA A 1 94 ? -1.648 -4.646 -15.634 1.00 81.12 94 ALA A N 1
ATOM 695 C CA . ALA A 1 94 ? -1.619 -3.785 -16.813 1.00 81.12 94 ALA A CA 1
ATOM 696 C C . ALA A 1 94 ? -0.402 -2.842 -16.809 1.00 81.12 94 ALA A C 1
ATOM 698 O O . ALA A 1 94 ? 0.315 -2.747 -17.809 1.00 81.12 94 ALA A O 1
ATOM 699 N N . ILE A 1 95 ? -0.103 -2.213 -15.666 1.00 87.25 95 ILE A N 1
ATOM 700 C CA . ILE A 1 95 ? 1.075 -1.348 -15.497 1.00 87.25 95 ILE A CA 1
ATOM 701 C C . ILE A 1 95 ? 2.369 -2.140 -15.722 1.00 87.25 95 ILE A C 1
ATOM 703 O O . ILE A 1 95 ? 3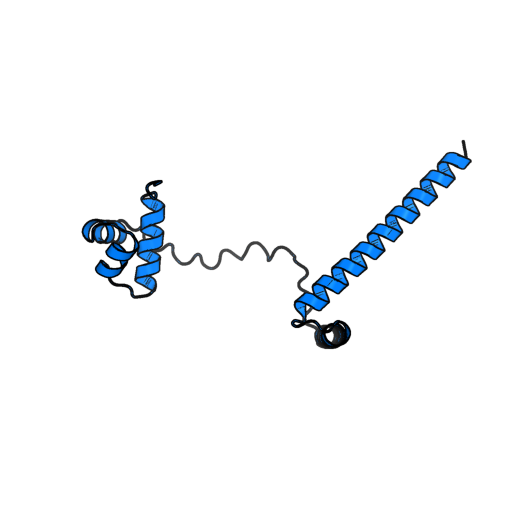.259 -1.686 -16.447 1.00 87.25 95 ILE A O 1
ATOM 707 N N . HIS A 1 96 ? 2.487 -3.340 -15.146 1.00 87.06 96 HIS A N 1
ATOM 708 C CA . HIS A 1 96 ? 3.667 -4.184 -15.329 1.00 87.06 96 HIS A CA 1
ATOM 709 C C . HIS A 1 96 ? 3.884 -4.570 -16.795 1.00 87.06 96 HIS A C 1
ATOM 711 O O . HIS A 1 96 ? 5.022 -4.504 -17.279 1.00 87.06 96 HIS A O 1
ATOM 717 N N . GLN A 1 97 ? 2.813 -4.918 -17.511 1.00 84.69 97 GLN A N 1
ATOM 718 C CA . GLN A 1 97 ? 2.876 -5.259 -18.931 1.00 84.69 97 GLN A CA 1
ATOM 719 C C . GLN A 1 97 ? 3.267 -4.060 -19.796 1.00 84.69 97 GLN A C 1
ATOM 721 O O . GLN A 1 97 ? 4.184 -4.166 -20.618 1.00 84.69 97 GLN A O 1
ATOM 726 N N . ALA A 1 98 ? 2.648 -2.900 -19.564 1.00 85.50 98 ALA A N 1
ATOM 727 C CA . ALA A 1 98 ? 2.988 -1.663 -20.259 1.00 85.50 98 ALA A CA 1
ATOM 728 C C . ALA A 1 98 ? 4.465 -1.297 -20.039 1.00 85.50 98 ALA A C 1
ATOM 730 O O . ALA A 1 98 ? 5.216 -1.078 -20.994 1.00 85.50 98 ALA A O 1
ATOM 731 N N . ALA A 1 99 ? 4.929 -1.342 -18.788 1.00 90.25 99 ALA A N 1
ATOM 732 C CA . ALA A 1 99 ? 6.318 -1.064 -18.447 1.00 90.25 99 ALA A CA 1
ATOM 733 C C . ALA A 1 99 ? 7.292 -2.067 -19.096 1.00 90.25 99 ALA A C 1
ATOM 735 O O . ALA A 1 99 ? 8.373 -1.685 -19.553 1.00 90.25 99 ALA A O 1
ATOM 736 N N . ALA A 1 100 ? 6.926 -3.350 -19.182 1.00 91.06 100 ALA A N 1
ATOM 737 C CA . ALA A 1 100 ? 7.723 -4.357 -19.881 1.00 91.06 100 ALA A CA 1
ATOM 738 C C . ALA A 1 100 ? 7.795 -4.095 -21.394 1.00 91.06 100 ALA A C 1
ATOM 740 O O . ALA A 1 100 ? 8.852 -4.287 -22.001 1.00 91.06 100 ALA A O 1
ATOM 741 N N . GLY A 1 101 ? 6.700 -3.637 -22.006 1.00 89.62 101 GLY A N 1
ATOM 742 C CA . GLY A 1 101 ? 6.669 -3.186 -23.398 1.00 89.62 101 GLY A CA 1
ATOM 743 C C . GLY A 1 101 ? 7.622 -2.015 -23.643 1.00 89.62 101 GLY A C 1
ATOM 744 O O . GLY A 1 101 ? 8.507 -2.107 -24.494 1.00 89.62 101 GLY A O 1
ATOM 745 N N . VAL A 1 102 ? 7.524 -0.965 -22.825 1.00 91.25 102 VAL A N 1
ATOM 746 C CA . VAL A 1 102 ? 8.386 0.226 -22.912 1.00 91.25 102 VAL A CA 1
ATOM 747 C C . VAL A 1 102 ? 9.864 -0.142 -22.760 1.00 91.25 102 VAL A C 1
ATOM 749 O O . VAL A 1 102 ? 10.690 0.261 -23.579 1.00 91.25 102 VAL A O 1
ATOM 752 N N . ARG A 1 103 ? 10.219 -0.970 -21.767 1.00 93.31 103 ARG A N 1
ATOM 753 C CA . ARG A 1 103 ? 11.607 -1.434 -21.584 1.00 93.31 103 ARG A CA 1
ATOM 754 C C . ARG A 1 103 ? 12.130 -2.201 -22.799 1.00 93.31 103 ARG A C 1
ATOM 756 O O . ARG A 1 103 ? 13.281 -2.003 -23.186 1.00 93.31 103 ARG A O 1
ATOM 763 N N . ARG A 1 104 ? 11.309 -3.067 -23.405 1.00 93.25 104 ARG A N 1
ATOM 764 C CA . ARG A 1 104 ? 11.681 -3.806 -24.624 1.00 93.25 104 ARG A CA 1
ATOM 765 C C . ARG A 1 104 ? 11.929 -2.862 -25.795 1.00 93.25 104 ARG A C 1
ATOM 767 O O . ARG A 1 104 ? 12.968 -2.978 -26.441 1.00 93.25 104 ARG A O 1
ATOM 774 N N . TYR A 1 105 ? 11.032 -1.904 -26.013 1.00 94.06 105 TYR A N 1
ATOM 775 C CA . TYR A 1 105 ? 11.183 -0.894 -27.057 1.00 94.06 105 TYR A CA 1
ATOM 776 C C . TYR A 1 105 ? 12.490 -0.104 -26.905 1.00 94.06 105 TYR A C 1
ATOM 778 O O . TYR A 1 105 ? 13.270 -0.008 -27.853 1.00 94.06 105 TYR A O 1
ATOM 786 N N . TRP A 1 106 ? 12.783 0.391 -25.699 1.00 94.25 106 TRP A N 1
ATOM 787 C CA . TRP A 1 106 ? 14.010 1.150 -25.450 1.00 94.25 106 TRP A CA 1
ATOM 788 C C . TRP A 1 106 ? 15.274 0.332 -25.693 1.00 94.25 106 TRP A C 1
ATOM 790 O O . TRP A 1 106 ? 16.187 0.828 -26.347 1.00 94.25 106 TRP A O 1
ATOM 800 N N . ARG A 1 107 ? 15.309 -0.928 -25.240 1.00 95.25 107 ARG A N 1
ATOM 801 C CA . ARG A 1 107 ? 16.437 -1.837 -25.505 1.00 95.25 107 ARG A CA 1
ATOM 802 C C . ARG A 1 107 ? 16.634 -2.093 -26.999 1.00 95.25 107 ARG A C 1
ATOM 804 O O . ARG A 1 107 ? 17.765 -2.096 -27.474 1.00 95.25 107 ARG A O 1
ATOM 811 N N . ALA A 1 108 ? 15.550 -2.293 -27.747 1.00 92.44 108 ALA A N 1
ATOM 812 C CA . ALA A 1 108 ? 15.627 -2.495 -29.192 1.00 92.44 108 ALA A CA 1
ATOM 813 C C . ALA A 1 108 ? 16.165 -1.245 -29.906 1.00 92.44 108 ALA A C 1
ATOM 815 O O . ALA A 1 108 ? 17.022 -1.348 -30.785 1.00 92.44 108 ALA A O 1
ATOM 816 N N . ARG A 1 109 ? 15.709 -0.059 -29.488 1.00 93.25 109 ARG A N 1
ATOM 817 C CA . ARG A 1 109 ? 16.145 1.227 -30.042 1.00 93.25 109 ARG A CA 1
ATOM 818 C C . ARG A 1 109 ? 17.620 1.513 -29.755 1.00 93.25 109 ARG A C 1
ATOM 820 O O . ARG A 1 109 ? 18.339 1.923 -30.664 1.00 93.25 109 ARG A O 1
ATOM 827 N N . THR A 1 110 ? 18.087 1.291 -28.527 1.00 94.19 110 THR A N 1
ATOM 828 C CA . THR A 1 110 ? 19.503 1.490 -28.179 1.00 94.19 110 THR A CA 1
ATOM 829 C C . THR A 1 110 ? 20.408 0.508 -28.916 1.00 94.19 110 THR A C 1
ATOM 831 O O . THR A 1 110 ? 21.426 0.928 -29.462 1.00 94.19 110 THR A O 1
ATOM 834 N N . ALA A 1 111 ? 20.010 -0.762 -29.033 1.00 91.69 111 ALA A N 1
ATOM 835 C CA . ALA A 1 111 ? 20.751 -1.753 -29.813 1.00 91.69 111 ALA A CA 1
ATOM 836 C C . ALA A 1 111 ? 20.828 -1.387 -31.307 1.00 91.69 111 ALA A C 1
ATOM 838 O O . ALA A 1 111 ? 21.875 -1.544 -31.933 1.00 91.69 111 ALA A O 1
ATOM 839 N N . ALA A 1 112 ? 19.741 -0.868 -31.891 1.00 89.56 112 ALA A N 1
ATOM 840 C CA . ALA A 1 112 ? 19.741 -0.404 -33.278 1.00 89.56 112 ALA A CA 1
ATOM 841 C C . ALA A 1 112 ? 20.725 0.756 -33.498 1.00 89.56 112 ALA A C 1
ATOM 843 O O . ALA A 1 112 ? 21.485 0.728 -34.464 1.00 89.56 112 ALA A O 1
ATOM 844 N N . ARG A 1 113 ? 20.767 1.720 -32.569 1.00 91.44 113 ARG A N 1
ATOM 845 C CA . ARG A 1 113 ? 21.706 2.849 -32.616 1.00 91.44 113 ARG A CA 1
ATOM 846 C C . ARG A 1 113 ? 23.170 2.403 -32.532 1.00 91.44 113 ARG A C 1
ATOM 848 O O . ARG A 1 113 ? 23.994 2.859 -33.318 1.00 91.44 113 ARG A O 1
ATOM 855 N N . GLN A 1 114 ? 23.488 1.477 -31.629 1.00 90.06 114 GLN A N 1
ATOM 856 C CA . GLN A 1 114 ? 24.848 0.940 -31.505 1.00 90.06 114 GLN A CA 1
ATOM 857 C C . GLN A 1 114 ? 25.303 0.230 -32.785 1.00 90.06 114 GLN A C 1
ATOM 859 O O . GLN A 1 114 ? 26.444 0.397 -33.209 1.00 90.06 114 GLN A O 1
ATOM 864 N N . ARG A 1 115 ? 24.405 -0.516 -33.446 1.00 88.62 115 ARG A N 1
ATOM 865 C CA . ARG A 1 115 ? 24.710 -1.160 -34.733 1.00 88.62 115 ARG A CA 1
ATOM 866 C C . ARG A 1 115 ? 24.993 -0.152 -35.843 1.00 88.62 115 ARG A C 1
ATOM 868 O O . ARG A 1 115 ? 25.935 -0.361 -36.597 1.00 88.62 115 ARG A O 1
ATOM 875 N N . SER A 1 116 ? 24.225 0.937 -35.933 1.00 89.06 116 SER A N 1
ATOM 876 C CA . SER A 1 116 ? 24.502 1.987 -36.924 1.00 89.06 116 SER A CA 1
ATOM 877 C C . SER A 1 116 ? 25.834 2.695 -36.665 1.00 89.06 116 SER A C 1
ATOM 879 O O . SER A 1 116 ? 26.572 2.971 -37.605 1.00 89.06 116 SER A O 1
ATOM 881 N N . GLU A 1 117 ? 26.181 2.941 -35.399 1.00 86.69 117 GLU A N 1
ATOM 882 C CA . GLU A 1 117 ? 27.454 3.578 -35.034 1.00 86.69 117 GLU A CA 1
ATOM 883 C C . GLU A 1 117 ? 28.656 2.656 -35.316 1.00 86.69 117 GLU A C 1
ATOM 885 O O . GLU A 1 117 ? 29.695 3.132 -35.768 1.00 86.69 117 GLU A O 1
ATOM 890 N N . ALA A 1 118 ? 28.507 1.341 -35.122 1.00 82.44 118 ALA A N 1
ATOM 891 C CA . ALA A 1 118 ? 29.538 0.351 -35.439 1.00 82.44 118 ALA A CA 1
ATOM 892 C C . ALA A 1 118 ? 29.731 0.130 -36.949 1.00 82.44 118 ALA A C 1
ATOM 894 O O . ALA A 1 118 ? 30.849 -0.116 -37.376 1.00 82.44 118 ALA A O 1
ATOM 895 N N . ALA A 1 119 ? 28.672 0.238 -37.757 1.00 79.12 119 ALA A N 1
ATOM 896 C CA . ALA A 1 119 ? 28.748 0.071 -39.213 1.00 79.12 119 ALA A CA 1
ATOM 897 C C . ALA A 1 119 ? 29.376 1.271 -39.949 1.00 79.12 119 ALA A C 1
ATOM 899 O O . ALA A 1 119 ? 29.656 1.180 -41.140 1.00 79.12 119 ALA A O 1
ATOM 900 N N . THR A 1 120 ? 29.558 2.400 -39.258 1.00 78.19 120 THR A N 1
ATOM 901 C CA . THR A 1 120 ? 30.134 3.632 -39.827 1.00 78.19 120 THR A CA 1
ATOM 902 C C . THR A 1 120 ? 31.630 3.784 -39.493 1.00 78.19 120 THR A C 1
ATOM 904 O O . THR A 1 120 ? 32.247 4.768 -39.891 1.00 78.19 120 THR A O 1
ATOM 907 N N . ARG A 1 121 ? 32.218 2.837 -38.750 1.00 59.34 121 ARG A N 1
ATOM 908 C CA . ARG A 1 121 ? 33.661 2.760 -38.464 1.00 59.34 121 ARG A CA 1
ATOM 909 C C . ARG A 1 121 ? 34.302 1.651 -39.279 1.00 59.34 121 ARG A C 1
ATOM 911 O O . ARG A 1 121 ? 35.472 1.851 -39.662 1.00 59.34 121 ARG A O 1
#

Secondary structure (DSSP, 8-state):
-PPPPHHHHHHHHHHHHHTT--HHHHHHHHT--HHHHHHHHHSS-------S----S-----------HHHHHHHHHHHHHHT-SSHHHHHHHHHHHHHHHHHHHHHHHHHHHHHHHHHT-

Sequence (121 aa):
MTAMSRATRRIIVAHLTERGMSPAEIAAELGVSRDTVRRDLTDAPPPAVPAEPEPAPPVAAGLLLPDGVNLRADLDVLTAAYRAERPEDAARFAIHQAAAGVRRYWRARTAARQRSEAATR